Protein AF-A0A9W8H9Q7-F1 (afdb_monomer)

Nearest PDB structures (foldseek):
  2ld7-assembly1_A  TM=7.047E-01  e=1.306E-03  Mus musculus

Secondary structure (DSSP, 8-state):
------GGGS-HHHHHHHHHHTT-S--TT--HHHHHHHHHHHHHH----HHHHHHHHHHHHHHHTTTS--SS------TT----

Structure (mmCIF, N/CA/C/O backbone):
data_AF-A0A9W8H9Q7-F1
#
_entry.id   AF-A0A9W8H9Q7-F1
#
loop_
_atom_site.group_PDB
_atom_site.id
_atom_site.type_symbol
_atom_site.label_atom_id
_atom_site.label_alt_id
_atom_site.label_comp_id
_atom_site.label_asym_id
_atom_site.label_entity_id
_atom_site.label_seq_id
_atom_site.pdbx_PDB_ins_code
_atom_site.Cartn_x
_atom_site.Cartn_y
_atom_site.Cartn_z
_atom_site.occupancy
_atom_site.B_iso_or_equiv
_atom_site.auth_seq_id
_atom_site.auth_comp_id
_atom_site.auth_asym_id
_atom_site.auth_atom_id
_atom_site.pdbx_PDB_model_num
ATOM 1 N N . MET A 1 1 ? -4.494 -21.853 7.957 1.00 48.31 1 MET A N 1
ATOM 2 C CA . MET A 1 1 ? -4.220 -21.215 6.653 1.00 48.31 1 MET A CA 1
ATOM 3 C C . MET A 1 1 ? -3.864 -19.764 6.920 1.00 48.31 1 MET A C 1
ATOM 5 O O . MET A 1 1 ? -4.749 -19.049 7.378 1.00 48.31 1 MET A O 1
ATOM 9 N N . PRO A 1 2 ? -2.608 -19.325 6.758 1.00 55.75 2 PRO A N 1
ATOM 10 C CA . PRO A 1 2 ? -2.309 -17.902 6.855 1.00 55.75 2 PRO A CA 1
ATOM 11 C C . PRO A 1 2 ? -3.017 -17.172 5.706 1.00 55.75 2 PRO A C 1
ATOM 13 O O . PRO A 1 2 ? -2.906 -17.574 4.548 1.00 55.75 2 PRO A O 1
ATOM 16 N N . LEU A 1 3 ? -3.785 -16.134 6.036 1.00 68.19 3 LEU A N 1
ATOM 17 C CA . LEU A 1 3 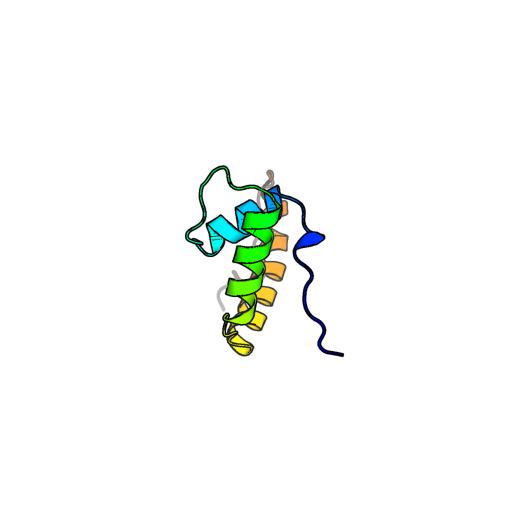? -4.429 -15.248 5.068 1.00 68.19 3 LEU A CA 1
ATOM 18 C C . LEU A 1 3 ? -3.347 -14.357 4.446 1.00 68.19 3 LEU A C 1
ATOM 20 O O . LEU A 1 3 ? -3.086 -13.260 4.930 1.00 68.19 3 LEU A O 1
ATOM 24 N N . HIS A 1 4 ? -2.658 -14.862 3.424 1.00 75.81 4 HIS A N 1
ATOM 25 C CA . HIS A 1 4 ? -1.666 -14.088 2.684 1.00 75.81 4 HIS A CA 1
ATOM 26 C C . HIS A 1 4 ? -2.357 -13.283 1.578 1.00 75.81 4 HIS A C 1
ATOM 28 O O . HIS A 1 4 ? -3.182 -13.818 0.836 1.00 75.81 4 HIS A O 1
ATOM 34 N N . LEU A 1 5 ? -2.036 -11.994 1.478 1.00 88.44 5 LEU A N 1
ATOM 35 C CA . LEU A 1 5 ? -2.583 -11.117 0.449 1.00 88.44 5 LEU A CA 1
ATOM 36 C C . LEU A 1 5 ? -1.958 -11.452 -0.912 1.00 88.44 5 LEU A C 1
ATOM 38 O O . LEU A 1 5 ? -0.745 -11.353 -1.078 1.00 88.44 5 LEU A O 1
ATOM 42 N N . ASP A 1 6 ? -2.783 -11.797 -1.899 1.00 92.81 6 ASP A N 1
ATOM 43 C CA . ASP A 1 6 ? -2.318 -12.042 -3.265 1.00 92.81 6 ASP A CA 1
ATOM 44 C C . ASP A 1 6 ? -2.299 -10.744 -4.091 1.00 92.81 6 ASP A C 1
ATOM 46 O O . ASP A 1 6 ? -3.321 -10.284 -4.616 1.00 92.81 6 ASP A O 1
ATOM 50 N N . PHE A 1 7 ? -1.106 -10.163 -4.243 1.00 95.31 7 PHE A N 1
ATOM 51 C CA . PHE A 1 7 ? -0.871 -8.949 -5.030 1.00 95.31 7 PHE A CA 1
ATOM 52 C C . PHE A 1 7 ? -1.101 -9.132 -6.538 1.00 95.31 7 PHE A C 1
ATOM 54 O O . PHE A 1 7 ? -1.297 -8.135 -7.239 1.00 95.31 7 PHE A O 1
ATOM 61 N N . SER A 1 8 ? -1.120 -10.365 -7.059 1.00 95.75 8 SER A N 1
ATOM 62 C CA . SER A 1 8 ? -1.369 -10.624 -8.483 1.00 95.75 8 SER A CA 1
ATOM 63 C C . SER A 1 8 ? -2.792 -10.231 -8.906 1.00 95.75 8 SER A C 1
ATOM 65 O O . SER A 1 8 ? -3.020 -9.825 -10.055 1.00 95.75 8 SER A O 1
ATOM 67 N N . THR A 1 9 ? -3.731 -10.248 -7.955 1.00 95.81 9 THR A N 1
ATOM 68 C CA . THR A 1 9 ? -5.125 -9.830 -8.150 1.00 95.81 9 THR A CA 1
ATOM 69 C C . THR A 1 9 ? -5.287 -8.314 -8.310 1.00 95.81 9 THR A C 1
ATOM 71 O O . THR A 1 9 ? -6.291 -7.849 -8.852 1.00 95.81 9 THR A O 1
ATOM 74 N N . LEU A 1 10 ? -4.292 -7.518 -7.899 1.00 96.12 10 LEU A N 1
ATOM 75 C CA . LEU A 1 10 ? -4.354 -6.061 -7.971 1.00 96.12 10 LEU A CA 1
ATOM 76 C C . LEU A 1 10 ? 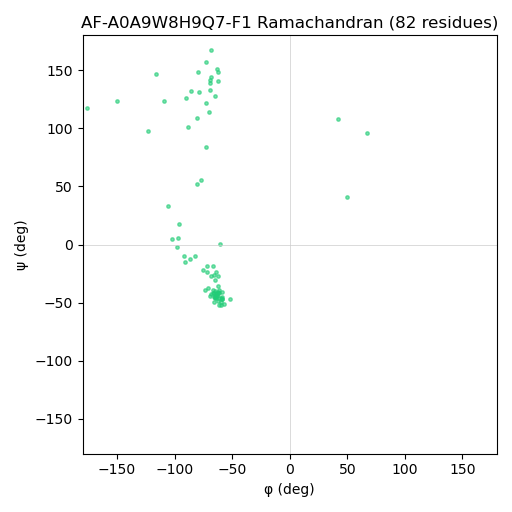-4.050 -5.552 -9.384 1.00 96.12 10 LEU A C 1
ATOM 78 O O . LEU A 1 10 ? -3.250 -6.111 -10.142 1.00 96.12 10 LEU A O 1
ATOM 82 N N . ASN A 1 11 ? -4.674 -4.431 -9.751 1.00 96.25 11 ASN A N 1
ATOM 83 C CA . ASN A 1 11 ? -4.380 -3.778 -11.021 1.00 96.25 11 ASN A CA 1
ATOM 84 C C . ASN A 1 11 ? -3.004 -3.078 -10.987 1.00 96.25 11 ASN A C 1
ATOM 86 O O . ASN A 1 11 ? -2.493 -2.686 -9.935 1.00 96.25 11 ASN A O 1
ATOM 90 N N . ILE A 1 12 ? -2.414 -2.864 -12.167 1.00 95.69 12 ILE A N 1
ATOM 91 C CA . ILE A 1 12 ? -1.069 -2.281 -12.284 1.00 95.69 12 ILE A CA 1
ATOM 92 C C . ILE A 1 12 ? -0.971 -0.852 -11.720 1.00 95.69 12 ILE A C 1
ATOM 94 O O . ILE A 1 12 ? 0.095 -0.439 -11.270 1.00 95.69 12 ILE A O 1
ATOM 98 N N . GLN A 1 13 ? -2.068 -0.088 -11.702 1.00 95.81 13 GLN A N 1
ATOM 99 C CA . GLN A 1 13 ? -2.071 1.278 -11.166 1.00 95.81 13 GLN A CA 1
ATOM 100 C C . GLN A 1 13 ? -1.998 1.284 -9.636 1.00 95.81 13 GLN A C 1
ATOM 102 O O . GLN A 1 13 ? -1.280 2.099 -9.061 1.00 95.81 13 GLN A O 1
ATOM 107 N N . VAL A 1 14 ? -2.688 0.354 -8.974 1.00 96.62 14 VAL A N 1
ATOM 108 C CA . VAL A 1 14 ? -2.606 0.144 -7.523 1.00 96.62 14 VAL A CA 1
ATOM 109 C C . VAL A 1 14 ? -1.196 -0.291 -7.143 1.00 96.62 14 VAL A C 1
ATOM 111 O O . VAL A 1 14 ? -0.612 0.290 -6.233 1.00 96.62 14 VAL A O 1
ATOM 114 N N . LEU A 1 15 ? -0.601 -1.221 -7.892 1.00 96.56 15 LEU A N 1
ATOM 115 C CA . LEU A 1 15 ? 0.780 -1.655 -7.669 1.00 96.56 15 LEU A CA 1
ATOM 116 C C . LEU A 1 15 ? 1.793 -0.507 -7.848 1.00 96.56 15 LEU A C 1
ATOM 118 O O . LEU A 1 15 ? 2.722 -0.360 -7.055 1.00 96.56 15 LEU A O 1
ATOM 122 N N . ARG A 1 16 ? 1.591 0.377 -8.835 1.00 95.88 16 ARG A N 1
ATOM 123 C CA . ARG A 1 16 ? 2.410 1.593 -9.000 1.00 95.88 16 ARG A CA 1
ATOM 124 C C . ARG A 1 16 ? 2.243 2.577 -7.842 1.00 95.88 16 ARG A C 1
ATOM 126 O O . ARG A 1 16 ? 3.237 3.152 -7.402 1.00 95.88 16 ARG A O 1
ATOM 133 N N . LYS A 1 17 ? 1.019 2.755 -7.335 1.00 96.06 17 LYS A N 1
ATOM 134 C CA . LYS A 1 17 ? 0.760 3.572 -6.139 1.00 96.06 17 LYS A CA 1
ATOM 135 C C . LYS A 1 17 ? 1.435 2.979 -4.907 1.00 96.06 17 LYS A C 1
ATOM 137 O O . LYS A 1 17 ? 2.071 3.724 -4.173 1.00 96.06 17 LYS A O 1
ATOM 142 N N . TYR A 1 18 ? 1.355 1.661 -4.721 1.00 96.00 18 TYR A N 1
ATOM 143 C CA . TYR A 1 18 ? 2.049 0.953 -3.645 1.00 96.00 18 TYR A CA 1
ATOM 144 C C . TYR A 1 18 ? 3.559 1.207 -3.719 1.00 96.00 18 TYR A C 1
ATOM 146 O O . TYR A 1 18 ? 4.149 1.698 -2.760 1.00 96.00 18 TYR A O 1
ATOM 154 N N . ARG A 1 19 ? 4.166 1.003 -4.900 1.00 95.81 19 ARG A N 1
ATOM 155 C CA . ARG A 1 19 ? 5.580 1.325 -5.153 1.00 95.81 19 ARG A CA 1
ATOM 156 C C . ARG A 1 19 ? 5.923 2.760 -4.752 1.00 95.81 19 ARG A C 1
ATOM 158 O O . ARG A 1 19 ? 6.957 2.977 -4.135 1.00 95.81 19 ARG A O 1
ATOM 165 N N . GLN A 1 20 ? 5.102 3.736 -5.139 1.00 95.56 20 GLN A N 1
ATOM 166 C CA . GLN A 1 20 ? 5.364 5.147 -4.851 1.00 95.56 20 GLN A CA 1
ATOM 167 C C . GLN A 1 20 ? 5.234 5.467 -3.357 1.00 95.56 20 GLN A C 1
ATOM 169 O O . GLN A 1 20 ? 6.092 6.162 -2.816 1.00 95.56 20 GLN A O 1
ATOM 174 N N . ALA A 1 21 ? 4.192 4.957 -2.699 1.00 94.69 21 ALA A N 1
ATOM 175 C CA . ALA A 1 21 ? 3.932 5.185 -1.280 1.00 94.69 21 ALA A CA 1
ATOM 176 C C . ALA A 1 21 ? 5.060 4.631 -0.398 1.00 94.69 21 ALA A C 1
ATOM 178 O O . ALA A 1 21 ? 5.509 5.312 0.520 1.00 94.69 21 ALA A O 1
ATOM 179 N N . PHE A 1 22 ? 5.563 3.441 -0.736 1.00 94.00 22 PHE A N 1
ATOM 180 C CA . PHE A 1 22 ? 6.638 2.765 -0.005 1.00 94.00 22 PHE A CA 1
ATOM 181 C C . PHE A 1 22 ? 8.031 2.972 -0.610 1.00 94.00 22 PHE A C 1
ATOM 1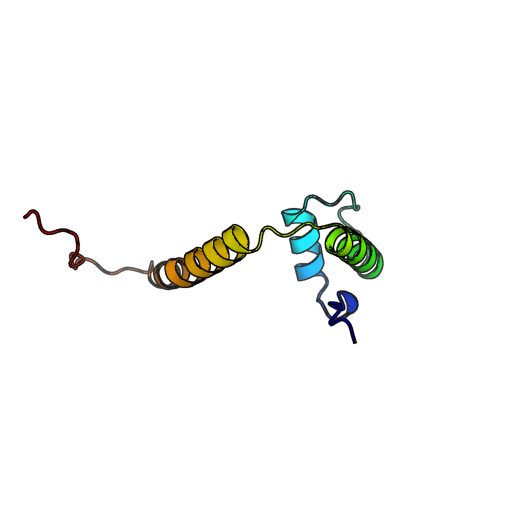83 O O . PHE A 1 22 ? 9.003 2.395 -0.139 1.00 94.00 22 PHE A O 1
ATOM 190 N N . LYS A 1 23 ? 8.149 3.817 -1.644 1.00 94.44 23 LYS A N 1
ATOM 191 C CA . LYS A 1 23 ? 9.414 4.159 -2.319 1.00 94.44 23 LYS A CA 1
ATOM 192 C C . LYS A 1 23 ? 10.247 2.930 -2.722 1.00 94.44 23 LYS A C 1
ATOM 194 O O . LYS A 1 23 ? 11.471 2.948 -2.607 1.00 94.44 23 LYS A O 1
ATOM 199 N N . LEU A 1 24 ? 9.595 1.878 -3.225 1.00 94.56 24 LEU A N 1
ATOM 200 C CA . LEU A 1 24 ? 10.292 0.645 -3.606 1.00 94.56 24 LEU A CA 1
ATOM 201 C C . LEU A 1 24 ? 11.298 0.906 -4.737 1.00 94.56 24 LEU A C 1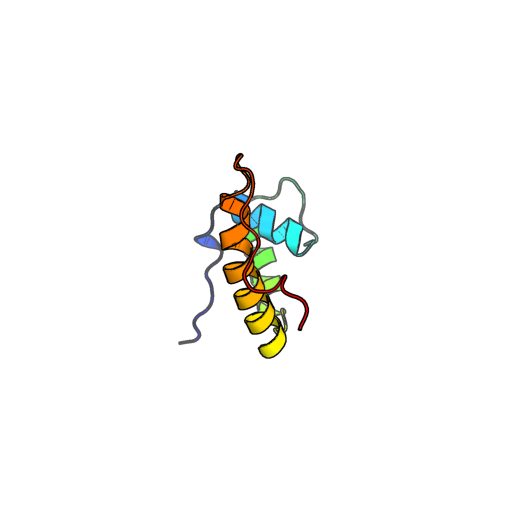
ATOM 203 O O . LEU A 1 24 ? 11.001 1.617 -5.707 1.00 94.56 24 LEU A O 1
ATOM 207 N N . THR A 1 25 ? 12.460 0.260 -4.651 1.00 91.12 25 THR A N 1
ATOM 208 C CA . THR A 1 25 ? 13.584 0.345 -5.598 1.00 91.12 25 THR A CA 1
ATOM 209 C C . THR A 1 25 ? 13.337 -0.475 -6.870 1.00 91.12 25 THR A C 1
ATOM 211 O O . THR A 1 25 ? 14.120 -1.325 -7.276 1.00 91.12 25 THR A O 1
ATOM 214 N N . VAL A 1 26 ? 12.218 -0.193 -7.536 1.00 90.69 26 VAL A N 1
ATOM 215 C CA . VAL A 1 26 ? 11.782 -0.840 -8.782 1.00 90.69 26 VAL A CA 1
ATOM 216 C C . VAL A 1 26 ? 11.734 0.199 -9.906 1.00 90.69 26 VAL A C 1
ATOM 218 O O . VAL A 1 26 ? 11.434 1.377 -9.661 1.00 90.69 26 VAL A O 1
ATOM 221 N N . LYS A 1 27 ? 12.030 -0.206 -11.149 1.00 88.00 27 LYS A N 1
ATOM 222 C CA . LYS A 1 27 ? 12.067 0.703 -12.309 1.00 88.00 27 LYS A CA 1
ATOM 223 C C . LYS A 1 27 ? 10.690 1.333 -12.569 1.00 88.00 27 LYS A C 1
ATOM 225 O O . LYS A 1 27 ? 9.638 0.744 -12.336 1.00 88.00 27 LYS A O 1
ATOM 230 N N . ALA A 1 28 ? 10.679 2.563 -13.091 1.00 78.31 28 ALA A N 1
ATOM 231 C CA . ALA A 1 28 ? 9.436 3.320 -13.284 1.00 78.31 28 ALA A CA 1
ATOM 232 C C . ALA A 1 28 ? 8.470 2.694 -14.308 1.00 78.31 28 ALA A C 1
ATOM 234 O O . ALA A 1 28 ? 7.256 2.831 -14.170 1.00 78.31 28 ALA A O 1
ATOM 235 N N . ARG A 1 29 ? 9.002 1.996 -15.318 1.00 85.19 29 ARG A N 1
ATOM 236 C CA . ARG A 1 29 ? 8.231 1.280 -16.347 1.00 85.19 29 ARG A CA 1
ATOM 237 C C . ARG A 1 29 ? 8.257 -0.239 -16.144 1.00 85.19 29 ARG A C 1
ATOM 239 O O . ARG A 1 29 ? 8.256 -0.977 -17.121 1.00 85.19 29 ARG A O 1
ATOM 246 N N . SER A 1 30 ? 8.305 -0.683 -14.891 1.00 91.94 30 SER A N 1
ATOM 247 C CA . SER A 1 30 ? 8.290 -2.108 -14.566 1.00 91.94 30 SER A CA 1
ATOM 248 C C . SER A 1 30 ? 7.001 -2.807 -14.982 1.00 91.94 30 SER A C 1
ATOM 250 O O . SER A 1 30 ? 5.928 -2.188 -15.044 1.00 91.94 30 SER A O 1
ATOM 252 N N . SER A 1 31 ? 7.135 -4.099 -15.281 1.00 96.12 31 SER A N 1
ATOM 253 C CA . SER A 1 31 ? 6.013 -4.970 -15.624 1.00 96.12 31 SER A CA 1
ATOM 254 C C . SER A 1 31 ? 5.110 -5.206 -14.407 1.00 96.12 31 SER A C 1
ATOM 256 O O . SER A 1 31 ? 5.459 -4.875 -13.270 1.00 96.12 31 SER A O 1
ATOM 258 N N . LYS A 1 32 ? 3.917 -5.770 -14.635 1.00 96.12 32 LYS A N 1
ATOM 259 C CA . LYS A 1 32 ? 3.016 -6.138 -13.535 1.00 96.12 32 LYS A CA 1
ATOM 260 C C . LYS A 1 32 ? 3.695 -7.141 -12.596 1.00 96.12 32 LYS A C 1
ATOM 262 O O . LYS A 1 32 ? 3.660 -6.931 -11.390 1.00 96.12 32 LYS A O 1
ATOM 267 N N . ASP A 1 33 ? 4.353 -8.154 -13.149 1.00 96.44 33 ASP A N 1
ATOM 268 C CA . ASP A 1 33 ? 4.975 -9.234 -12.376 1.00 96.44 33 ASP A CA 1
ATOM 269 C C . ASP A 1 33 ? 6.133 -8.726 -11.511 1.00 96.44 33 ASP A C 1
ATOM 271 O O . ASP A 1 33 ? 6.209 -9.055 -10.329 1.00 96.44 33 ASP A O 1
ATOM 275 N N . GLU A 1 34 ? 6.971 -7.830 -12.048 1.00 96.19 34 GLU A N 1
ATOM 276 C CA . GLU A 1 34 ? 8.035 -7.172 -11.276 1.00 96.19 34 GLU A CA 1
ATOM 277 C C . GLU A 1 34 ? 7.471 -6.387 -10.081 1.00 96.19 34 GLU A C 1
ATOM 279 O O . GLU A 1 34 ? 8.027 -6.423 -8.982 1.00 96.19 34 GLU A O 1
ATOM 284 N N . LEU A 1 35 ? 6.349 -5.686 -10.276 1.00 96.75 35 LEU A N 1
ATOM 285 C CA . LEU A 1 35 ? 5.697 -4.938 -9.202 1.00 96.75 35 LEU A CA 1
ATOM 286 C C . LEU A 1 35 ? 5.042 -5.860 -8.166 1.00 96.75 35 LEU A C 1
ATOM 288 O O . LEU A 1 35 ? 5.088 -5.546 -6.979 1.00 96.75 35 LEU A O 1
ATOM 292 N N . VAL A 1 36 ? 4.447 -6.979 -8.593 1.00 97.06 36 VAL A N 1
ATOM 293 C CA . VAL A 1 36 ? 3.859 -7.989 -7.696 1.00 97.06 36 VAL A CA 1
ATOM 294 C C . VAL A 1 36 ? 4.937 -8.601 -6.812 1.00 97.06 36 VAL A C 1
ATOM 296 O O . VAL A 1 36 ? 4.764 -8.642 -5.595 1.00 97.06 36 VAL A O 1
ATOM 299 N N . MET A 1 37 ? 6.059 -9.023 -7.398 1.00 95.88 37 MET A N 1
ATOM 300 C CA . MET A 1 37 ? 7.173 -9.598 -6.644 1.00 95.88 37 MET A CA 1
ATOM 301 C C . MET A 1 37 ? 7.717 -8.611 -5.611 1.00 95.88 37 MET A C 1
ATOM 303 O O . MET A 1 37 ? 7.839 -8.952 -4.436 1.00 95.88 37 MET A O 1
ATOM 307 N N . ALA A 1 38 ? 7.986 -7.372 -6.028 1.00 95.94 38 ALA A N 1
ATOM 308 C CA . ALA A 1 38 ? 8.520 -6.355 -5.131 1.00 95.94 38 ALA A CA 1
ATOM 309 C C . ALA A 1 38 ? 7.545 -5.984 -4.003 1.00 95.94 38 ALA A C 1
ATOM 311 O O . ALA A 1 38 ? 7.964 -5.829 -2.859 1.00 95.94 38 ALA A O 1
ATOM 312 N N . ALA A 1 39 ? 6.250 -5.856 -4.308 1.00 95.75 39 ALA A N 1
ATOM 313 C CA . ALA A 1 39 ? 5.236 -5.554 -3.302 1.00 95.75 39 ALA A CA 1
ATOM 314 C C . ALA A 1 39 ? 5.061 -6.706 -2.304 1.00 95.75 39 ALA A C 1
ATOM 316 O O . ALA A 1 39 ? 4.981 -6.455 -1.106 1.00 95.75 39 ALA A O 1
ATOM 317 N N . SER A 1 40 ? 5.062 -7.953 -2.784 1.00 95.25 40 SER A N 1
ATOM 318 C CA . SER A 1 40 ? 4.913 -9.141 -1.932 1.00 95.25 40 SER A CA 1
ATOM 319 C C . SER A 1 40 ? 6.099 -9.300 -0.981 1.00 95.25 40 SER A C 1
ATOM 321 O O . SER A 1 40 ? 5.900 -9.516 0.211 1.00 95.25 40 SER A O 1
ATOM 323 N N . HIS A 1 41 ? 7.324 -9.124 -1.490 1.00 94.69 41 HIS A N 1
ATOM 324 C CA . HIS A 1 41 ? 8.540 -9.165 -0.676 1.00 94.69 41 HIS A CA 1
ATOM 325 C C . HIS A 1 41 ? 8.519 -8.090 0.412 1.00 94.69 41 HIS A C 1
ATOM 327 O O . HIS A 1 41 ? 8.654 -8.394 1.591 1.00 94.69 41 HIS A O 1
ATOM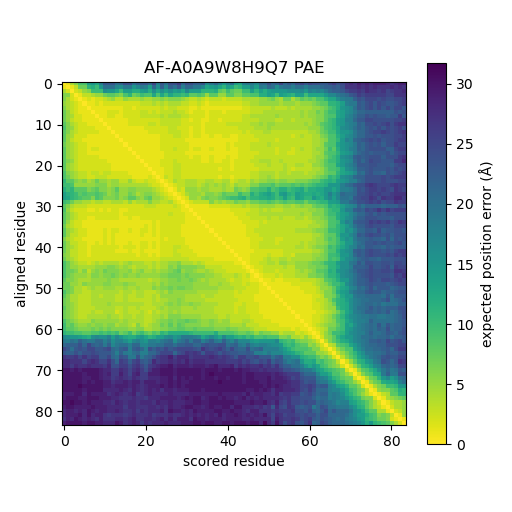 333 N N . HIS A 1 42 ? 8.274 -6.838 0.024 1.00 95.50 42 HIS A N 1
ATOM 334 C CA . HIS A 1 42 ? 8.220 -5.724 0.965 1.00 95.50 42 HIS A CA 1
ATOM 335 C C . HIS A 1 42 ? 7.111 -5.898 2.015 1.00 95.50 42 HIS A C 1
ATOM 337 O O . HIS A 1 42 ? 7.328 -5.640 3.193 1.00 95.50 42 HIS A O 1
ATOM 343 N N . TYR A 1 43 ? 5.923 -6.366 1.614 1.00 93.56 43 TYR A N 1
ATOM 344 C CA . TYR A 1 43 ? 4.816 -6.603 2.541 1.00 93.56 43 TYR A CA 1
ATOM 345 C C . TYR A 1 43 ? 5.141 -7.675 3.589 1.00 93.56 43 TYR A C 1
ATOM 347 O O . TYR A 1 43 ? 4.733 -7.532 4.737 1.00 93.56 43 TYR A O 1
ATOM 355 N N . ALA A 1 44 ? 5.891 -8.716 3.218 1.00 91.62 44 ALA A N 1
ATOM 356 C CA . ALA A 1 44 ? 6.304 -9.768 4.146 1.00 91.62 44 ALA A CA 1
ATOM 357 C C . ALA A 1 44 ? 7.312 -9.284 5.206 1.00 91.62 44 ALA A C 1
ATOM 359 O O . ALA A 1 44 ? 7.355 -9.836 6.302 1.00 91.62 44 ALA A O 1
ATOM 360 N N . GLU A 1 45 ? 8.103 -8.256 4.892 1.00 91.50 45 GLU A N 1
ATOM 361 C CA . GLU A 1 45 ? 9.100 -7.661 5.796 1.00 91.50 45 GLU A CA 1
ATOM 362 C C . GLU A 1 45 ? 8.541 -6.484 6.611 1.00 91.50 45 GLU A C 1
ATOM 364 O O . GLU A 1 45 ? 9.185 -5.991 7.540 1.00 91.50 45 GLU A O 1
ATOM 369 N N . GLN A 1 46 ? 7.338 -6.020 6.274 1.00 88.06 46 GLN A N 1
ATOM 370 C CA . GLN A 1 46 ? 6.715 -4.869 6.906 1.00 88.06 46 GLN A CA 1
ATOM 371 C C . GLN A 1 46 ? 6.305 -5.199 8.346 1.00 88.06 46 GLN A C 1
ATOM 373 O O . GLN A 1 46 ? 5.368 -5.959 8.590 1.00 88.06 46 GLN A O 1
ATOM 378 N N . MET A 1 47 ? 6.939 -4.541 9.314 1.00 89.69 47 MET A N 1
ATOM 379 C CA . MET A 1 47 ? 6.440 -4.527 10.687 1.00 89.69 47 MET A CA 1
ATOM 380 C C . MET A 1 47 ? 5.295 -3.523 10.824 1.00 89.69 47 MET A C 1
ATOM 382 O O . MET A 1 47 ? 5.401 -2.375 10.389 1.00 89.69 47 MET A O 1
ATOM 386 N N . VAL A 1 48 ? 4.194 -3.959 11.433 1.00 89.06 48 VAL A N 1
ATOM 387 C CA . VAL A 1 48 ? 3.008 -3.133 11.673 1.00 89.06 48 VAL A CA 1
ATOM 388 C C . VAL A 1 48 ? 2.909 -2.839 13.166 1.00 89.06 48 VAL A C 1
ATOM 390 O O . VAL A 1 48 ? 2.852 -3.764 13.971 1.00 89.06 48 VAL A O 1
ATOM 393 N N . ASP A 1 49 ? 2.866 -1.557 13.529 1.00 94.50 49 ASP A N 1
ATOM 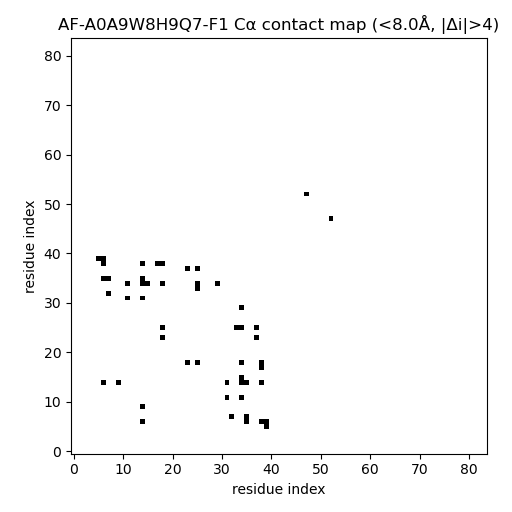394 C CA . ASP A 1 49 ? 2.411 -1.128 14.854 1.00 94.50 49 ASP A CA 1
ATOM 395 C C . ASP A 1 49 ? 0.882 -1.117 14.843 1.00 94.50 49 ASP A C 1
ATOM 397 O O . ASP A 1 49 ? 0.260 -0.306 14.152 1.00 94.50 49 ASP A O 1
ATOM 401 N N . GLU A 1 50 ? 0.275 -2.063 15.555 1.00 93.12 50 GLU A N 1
ATOM 402 C CA . GLU A 1 50 ? -1.171 -2.271 15.544 1.00 93.12 50 GLU A CA 1
ATOM 403 C C . GLU A 1 50 ? -1.938 -1.043 16.050 1.00 93.12 50 GLU A C 1
ATOM 405 O O . GLU A 1 50 ? -2.894 -0.604 15.406 1.00 93.12 50 GLU A O 1
ATOM 410 N N . VAL A 1 51 ? -1.497 -0.452 17.164 1.00 96.50 51 VAL A N 1
ATOM 411 C CA . VAL A 1 51 ? -2.212 0.650 17.822 1.00 96.50 51 VAL A CA 1
ATOM 412 C C . VAL A 1 51 ? -2.208 1.881 16.929 1.00 96.50 51 VAL A C 1
ATOM 414 O O . VAL A 1 51 ? -3.259 2.467 16.656 1.00 96.50 51 VAL A O 1
ATOM 417 N N . ASP A 1 52 ? -1.033 2.249 16.426 1.00 95.44 52 ASP A N 1
ATOM 418 C CA . ASP A 1 52 ? -0.883 3.397 15.540 1.00 95.44 52 ASP A CA 1
ATOM 419 C C . ASP A 1 52 ? -1.591 3.174 14.190 1.00 95.44 52 ASP A C 1
ATOM 421 O O . ASP A 1 52 ? -2.267 4.075 13.683 1.00 95.44 52 ASP A O 1
ATOM 425 N N . THR A 1 53 ? -1.535 1.957 13.641 1.00 94.81 53 THR A N 1
ATOM 426 C CA . THR A 1 53 ? -2.196 1.630 12.369 1.00 94.81 53 THR A CA 1
ATOM 427 C C . THR A 1 53 ? -3.716 1.735 12.481 1.00 94.81 53 THR A C 1
ATOM 429 O O . THR A 1 53 ? -4.353 2.359 11.624 1.00 94.81 53 THR A O 1
ATOM 432 N N . ILE A 1 54 ? -4.311 1.186 13.545 1.00 95.69 54 ILE A N 1
ATOM 433 C CA . ILE A 1 54 ? -5.756 1.284 13.794 1.00 95.69 54 ILE A CA 1
ATOM 434 C C . IL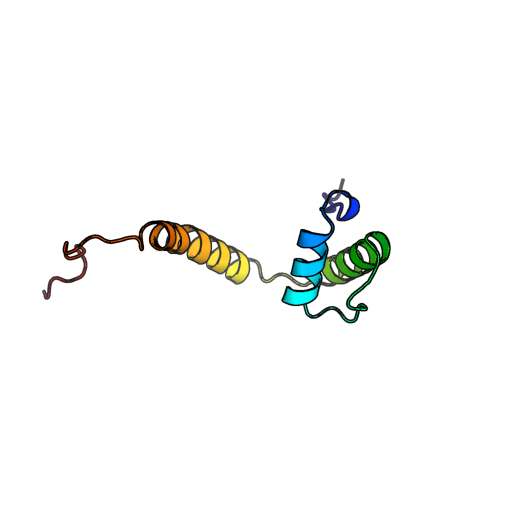E A 1 54 ? -6.153 2.744 14.032 1.00 95.69 54 ILE A C 1
ATOM 436 O O . ILE A 1 54 ? -7.115 3.223 13.424 1.00 95.69 54 ILE A O 1
ATOM 440 N N . ALA A 1 55 ? -5.398 3.482 14.854 1.00 95.62 55 ALA A N 1
ATOM 441 C CA . ALA A 1 55 ? -5.671 4.890 15.130 1.00 95.62 55 ALA A CA 1
ATOM 442 C C . ALA A 1 55 ? -5.649 5.737 13.846 1.00 95.62 55 ALA A C 1
ATOM 444 O O . ALA A 1 55 ? -6.594 6.488 13.581 1.00 95.62 55 ALA A O 1
ATOM 445 N N . ARG A 1 56 ? -4.628 5.568 12.993 1.00 93.00 56 ARG A N 1
ATOM 446 C CA . ARG A 1 56 ? -4.543 6.252 11.691 1.00 93.00 56 ARG A CA 1
ATOM 447 C C . ARG A 1 56 ? -5.680 5.873 10.762 1.00 93.00 56 ARG A C 1
ATOM 449 O O . A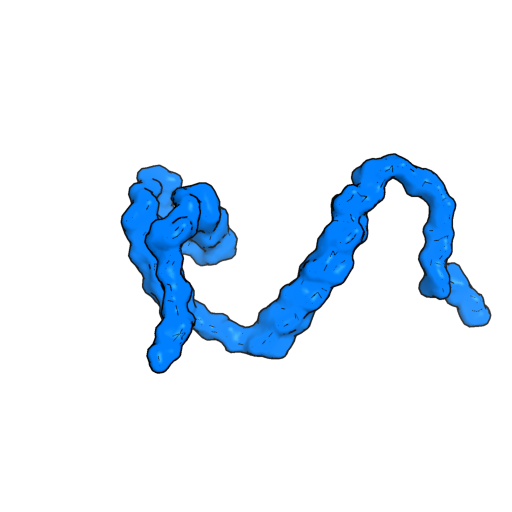RG A 1 56 ? -6.205 6.753 10.075 1.00 93.00 56 ARG A O 1
ATOM 456 N N . PHE A 1 57 ? -6.066 4.601 10.714 1.00 94.06 57 PHE A N 1
ATOM 457 C CA . PHE A 1 57 ? -7.185 4.160 9.888 1.00 94.06 57 PHE A CA 1
ATOM 458 C C . PHE A 1 57 ? -8.486 4.845 10.320 1.00 94.06 57 PHE A C 1
ATOM 460 O O . PHE A 1 57 ? -9.134 5.493 9.496 1.00 94.06 57 PHE A O 1
ATOM 467 N N . LEU A 1 58 ? -8.825 4.782 11.612 1.00 95.31 58 LEU A N 1
ATOM 468 C CA . LEU A 1 58 ? -10.027 5.416 12.157 1.00 95.31 58 LEU A CA 1
ATOM 469 C C . LEU A 1 58 ? -10.008 6.929 11.927 1.00 95.31 58 LEU A C 1
ATOM 471 O O . LEU A 1 58 ? -10.996 7.485 11.447 1.00 95.31 58 LEU A O 1
ATOM 475 N N . TYR A 1 59 ? -8.885 7.592 12.202 1.00 94.31 59 TYR A N 1
ATOM 476 C CA . TYR A 1 59 ? -8.735 9.023 11.948 1.00 94.31 59 TYR A CA 1
ATOM 477 C C . TYR A 1 59 ? -8.953 9.361 10.470 1.00 94.31 59 TYR A C 1
ATOM 479 O O . TYR A 1 59 ? -9.709 10.278 10.140 1.00 94.31 59 TYR A O 1
ATOM 487 N N . THR A 1 60 ? -8.338 8.597 9.565 1.00 92.31 60 THR A N 1
ATOM 488 C CA . THR A 1 60 ? -8.431 8.835 8.122 1.00 92.31 60 THR A CA 1
ATOM 489 C C . THR A 1 60 ? -9.853 8.618 7.624 1.00 92.31 60 THR A C 1
ATOM 491 O O . THR A 1 60 ? -10.364 9.460 6.890 1.00 92.31 60 THR A O 1
ATOM 494 N N . VAL A 1 61 ? -10.530 7.544 8.029 1.00 92.38 61 VAL A N 1
ATOM 495 C CA . VAL A 1 61 ? -11.902 7.247 7.586 1.00 92.38 61 VAL A CA 1
ATOM 496 C C . VAL A 1 61 ? -12.890 8.303 8.086 1.00 92.38 61 VAL A C 1
ATOM 498 O O . VAL A 1 61 ? -13.696 8.801 7.296 1.00 92.38 61 VAL A O 1
ATOM 501 N N . HIS A 1 62 ? -12.806 8.702 9.358 1.00 87.56 62 HIS A N 1
ATOM 502 C CA . HIS A 1 62 ? -13.696 9.719 9.923 1.00 87.56 62 HIS A CA 1
ATOM 503 C C . HIS A 1 62 ? -13.433 11.112 9.336 1.00 87.56 62 HIS A C 1
ATOM 505 O O . HIS A 1 62 ? -14.375 11.790 8.934 1.00 87.56 62 HIS A O 1
ATOM 511 N N . SER A 1 63 ? -12.168 11.504 9.170 1.00 79.69 63 SER A N 1
ATOM 512 C CA . SER A 1 63 ? -11.803 12.814 8.603 1.00 79.69 63 SER A CA 1
ATOM 513 C C . SER A 1 63 ? -12.076 12.916 7.096 1.00 79.69 63 SER A C 1
ATOM 515 O O . SER A 1 63 ? -12.249 14.003 6.549 1.00 79.69 63 SER A O 1
ATOM 517 N N . SER A 1 64 ? -12.135 11.787 6.384 1.00 60.03 64 SER A N 1
ATOM 518 C CA . SER A 1 64 ? -12.441 11.763 4.946 1.00 60.03 64 SER A CA 1
ATOM 519 C C . SER A 1 64 ? -13.918 11.999 4.640 1.00 60.03 64 SER A C 1
ATOM 521 O O . SER A 1 64 ? -14.225 12.477 3.548 1.00 60.03 64 SER A O 1
ATOM 523 N N . LYS A 1 65 ? -14.822 11.753 5.601 1.00 57.53 65 LYS A N 1
ATOM 524 C CA . LYS A 1 65 ? -16.242 12.116 5.469 1.00 57.53 65 LYS A CA 1
ATOM 525 C C . LYS A 1 65 ? -16.453 13.635 5.363 1.00 57.53 65 LYS A C 1
ATOM 527 O O . LYS A 1 65 ? -17.430 14.049 4.757 1.00 57.53 65 LYS A O 1
ATOM 532 N N . GLY A 1 66 ? -15.516 14.456 5.854 1.00 52.12 66 GLY A N 1
ATOM 533 C CA . GLY A 1 66 ? -15.559 15.921 5.724 1.00 52.12 66 GLY A CA 1
ATOM 534 C C . GLY A 1 66 ? -14.940 16.490 4.437 1.00 52.12 66 GLY A C 1
ATOM 535 O O . GLY A 1 66 ? -15.137 17.661 4.135 1.00 52.12 66 GLY A O 1
ATOM 536 N N . ARG A 1 67 ? -14.191 15.695 3.653 1.00 53.94 67 ARG A N 1
ATOM 537 C CA . ARG A 1 67 ? -13.526 16.174 2.418 1.00 53.94 67 ARG A CA 1
ATOM 538 C C . ARG A 1 67 ? -14.361 16.020 1.144 1.00 53.94 67 ARG A C 1
ATOM 540 O O . ARG A 1 67 ? -14.027 16.645 0.144 1.00 53.94 67 ARG A O 1
ATOM 547 N N . GLN A 1 68 ? -15.436 15.229 1.164 1.00 50.09 68 GLN A N 1
ATOM 548 C CA . GLN A 1 68 ? -16.367 15.125 0.028 1.00 50.09 68 GLN A CA 1
ATOM 549 C C . GLN A 1 68 ? -17.409 16.258 -0.008 1.00 50.09 68 GLN A C 1
ATOM 551 O O . GLN A 1 68 ? -18.079 16.431 -1.019 1.00 50.09 68 GLN A O 1
ATOM 556 N N . SER A 1 69 ? -17.508 17.066 1.051 1.00 46.53 69 SER A N 1
ATOM 557 C CA . SER A 1 69 ? -18.460 18.179 1.184 1.00 46.53 69 SER A CA 1
ATOM 558 C C . SER A 1 69 ? -17.851 19.567 0.940 1.00 46.53 69 SER A C 1
ATOM 560 O O . SER A 1 69 ? -18.556 20.567 1.039 1.00 46.53 69 SER A O 1
ATOM 562 N N . ALA A 1 70 ? -16.579 19.673 0.537 1.00 47.19 70 ALA A N 1
ATOM 563 C CA . ALA A 1 70 ? -15.966 20.954 0.166 1.00 47.19 70 ALA A CA 1
ATOM 564 C C . ALA A 1 70 ? -16.336 21.380 -1.272 1.00 47.19 70 ALA A C 1
ATOM 566 O O . ALA A 1 70 ? -15.485 21.690 -2.103 1.00 47.19 70 ALA A O 1
ATOM 567 N N . GLY A 1 71 ? -17.635 21.382 -1.562 1.00 46.38 71 GLY A N 1
ATOM 568 C CA . GLY A 1 71 ? -18.248 22.054 -2.695 1.00 46.38 71 GLY A CA 1
ATOM 569 C C . GLY A 1 71 ? -19.307 23.014 -2.164 1.00 46.38 71 GLY A C 1
ATOM 570 O O . GLY A 1 71 ? -20.411 22.580 -1.884 1.00 46.38 71 GLY A O 1
ATOM 571 N N . ARG A 1 72 ? -18.939 24.298 -2.030 1.00 48.72 72 ARG A N 1
ATOM 572 C CA . ARG A 1 72 ? -19.805 25.481 -1.823 1.00 48.72 72 ARG A CA 1
ATOM 573 C C . ARG A 1 72 ? -20.974 25.328 -0.834 1.00 48.72 72 ARG A C 1
ATOM 575 O O . ARG A 1 72 ? -22.038 24.844 -1.192 1.00 48.72 72 ARG A O 1
ATOM 582 N N . GLY A 1 73 ? -20.852 25.954 0.331 1.00 42.50 73 GLY A N 1
ATOM 583 C CA . GLY A 1 73 ? -22.014 26.280 1.155 1.00 42.50 73 GLY A CA 1
ATOM 584 C C . GLY A 1 73 ? -21.606 27.068 2.386 1.00 42.50 73 GLY A C 1
ATOM 585 O O . GLY A 1 73 ? -20.806 26.592 3.179 1.00 42.50 73 GLY A O 1
ATOM 586 N N . ALA A 1 74 ? -22.093 28.298 2.493 1.00 52.91 74 ALA A N 1
ATOM 587 C CA . ALA A 1 74 ? -21.839 29.193 3.606 1.00 52.91 74 ALA A CA 1
ATOM 588 C C . ALA A 1 74 ? -22.523 28.706 4.897 1.00 52.91 74 ALA A C 1
ATOM 590 O O . ALA A 1 74 ? -23.681 28.312 4.853 1.00 52.91 74 ALA A O 1
ATOM 591 N N . GLY A 1 75 ? -21.802 28.832 6.017 1.00 57.84 75 GLY A N 1
ATOM 592 C CA . GLY A 1 75 ? -22.328 29.140 7.351 1.00 57.84 75 GLY A CA 1
ATOM 593 C C . GLY A 1 75 ? -23.214 28.109 8.05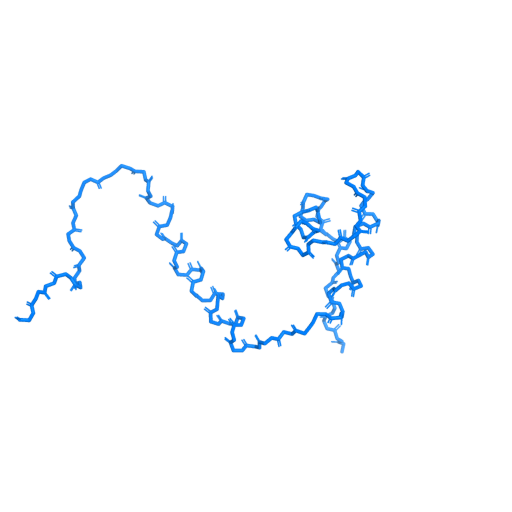2 1.00 57.84 75 GLY A C 1
ATOM 594 O O . GLY A 1 75 ? -24.430 28.190 7.955 1.00 57.84 75 GLY A O 1
ATOM 595 N N . GLU A 1 76 ? -22.613 27.290 8.917 1.00 53.09 76 GLU A N 1
ATOM 596 C CA . GLU A 1 76 ? -23.247 26.883 10.180 1.00 53.09 76 GLU A CA 1
ATOM 597 C C . GLU A 1 76 ? -22.138 26.617 11.220 1.00 53.09 76 GLU A C 1
ATOM 599 O O . GLU A 1 76 ? -21.212 25.857 10.920 1.00 53.09 76 GLU A O 1
ATOM 604 N N . PRO A 1 77 ? -22.132 27.282 12.392 1.00 55.59 77 PRO A N 1
ATOM 605 C CA . PRO A 1 77 ? -21.111 27.040 13.405 1.00 55.59 77 PRO A CA 1
ATOM 606 C C . PRO A 1 77 ? -21.288 25.645 14.012 1.00 55.59 77 PRO A C 1
ATOM 608 O O . PRO A 1 77 ? -22.389 25.241 14.388 1.00 55.59 77 PRO A O 1
ATOM 611 N N . HIS A 1 78 ? -20.184 24.905 14.107 1.00 58.31 78 HIS A N 1
ATOM 612 C CA . HIS A 1 78 ? -20.162 23.591 14.733 1.00 58.31 78 HIS A CA 1
ATOM 613 C C . HIS A 1 78 ? -20.387 23.743 16.244 1.00 58.31 78 HIS A C 1
ATOM 615 O O . HIS A 1 78 ? -19.882 24.669 16.873 1.00 58.31 78 HIS A O 1
ATOM 621 N N . CYS A 1 79 ? -21.090 22.790 16.861 1.00 58.19 79 CYS A N 1
ATOM 622 C CA . CYS A 1 79 ? -21.446 22.812 18.289 1.00 58.19 79 CYS A CA 1
ATOM 623 C C . CYS A 1 79 ? -20.256 22.841 19.278 1.00 58.19 79 CYS A C 1
ATOM 625 O O . CYS A 1 79 ? -20.479 22.846 20.484 1.00 58.19 79 CYS A O 1
ATOM 627 N N . TRP A 1 80 ? -19.012 22.849 18.792 1.00 54.78 80 TRP A N 1
ATOM 628 C CA . TRP A 1 80 ? -17.789 22.930 19.595 1.00 54.78 80 TRP A CA 1
ATOM 629 C C . TRP A 1 80 ? -17.208 24.352 19.683 1.00 54.78 80 TRP A C 1
ATOM 631 O O . TRP A 1 80 ? -16.221 24.545 20.384 1.00 54.78 80 TRP A O 1
ATOM 641 N N . ASP A 1 81 ? -17.817 25.338 19.011 1.00 60.41 81 ASP A N 1
ATOM 642 C CA . ASP A 1 81 ? -17.338 26.730 18.953 1.00 60.41 81 ASP A CA 1
ATOM 643 C C . ASP A 1 81 ? -18.012 27.677 19.975 1.00 60.41 81 ASP A C 1
ATOM 645 O O . ASP A 1 81 ? -17.950 28.898 19.829 1.00 60.41 81 ASP A O 1
ATOM 649 N N . LEU A 1 82 ? -18.662 27.159 21.025 1.00 59.62 82 LEU A N 1
ATOM 650 C CA . LEU A 1 82 ? -19.191 28.004 22.105 1.00 59.62 82 LEU A CA 1
ATOM 651 C C . LEU A 1 82 ? -18.138 28.183 23.213 1.00 59.62 82 LEU A C 1
ATOM 653 O O . LEU A 1 82 ? -17.654 27.179 23.742 1.00 59.62 82 LEU A O 1
ATOM 657 N N . PRO A 1 83 ? -17.784 29.424 23.605 1.00 55.38 83 PRO A N 1
ATOM 658 C CA . PRO A 1 83 ? -17.045 29.634 24.840 1.00 55.38 83 PRO A CA 1
ATOM 659 C C . PRO A 1 83 ? -17.960 29.309 26.030 1.00 55.38 83 PRO A C 1
ATOM 661 O O . PRO A 1 83 ? -19.159 29.593 25.979 1.00 55.38 83 PRO A O 1
ATOM 664 N N . TYR A 1 84 ? -17.379 28.685 27.060 1.00 54.66 84 TYR A N 1
ATOM 665 C CA . TYR A 1 84 ? -18.038 28.408 28.342 1.00 54.66 84 TYR A CA 1
ATOM 666 C C . TYR A 1 84 ? -18.660 29.663 28.960 1.00 54.66 84 TYR A C 1
ATOM 668 O O . TYR A 1 84 ? -17.996 30.726 28.916 1.00 54.66 84 TYR A O 1
#

Solvent-accessible surface area (backbone atoms only — not comparable to full-atom values): 5585 Å² total; per-residue (Å²): 130,85,90,72,84,68,54,79,80,53,54,63,67,58,45,50,49,51,36,60,76,69,63,51,100,63,67,94,85,57,53,64,65,61,43,31,53,53,50,55,55,51,58,75,71,56,83,76,60,64,68,62,50,51,50,51,48,54,52,50,58,61,58,49,66,64,65,79,64,82,66,88,80,86,85,80,87,60,94,82,76,68,82,132

Foldseek 3Di:
DPPQDQQLPDDPVVLLVLCVVVVFPDDNPDDSVSSRVRSSVVVVVDDDDPVVVVVVVVCCVVVVVVVVPPDDDDDDDDPVPDDD

Radius of gyration: 19.47 Å; Cα contacts (8 Å, |Δi|>4): 26; chains: 1; bounding box: 37×51×45 Å

Organism: NCBI:txid2761396

InterPro domains:
  IPR024145 Histone deacetylase complex subunit SAP30/SAP30-like [PTHR13286] (5-66)
  IPR025718 Histone deacetylase complex subunit SAP30, Sin3 binding domain [PF13867] (10-61)
  IPR038291 SAP30, C-terminal domain superfamily [G3DSA:6.10.160.20] (2-72)

Mean predicted aligned error: 11.51 Å

pLDDT: mean 82.03, std 18.31, range [42.5, 97.06]

Sequence (84 aa):
MPLHLDFSTLNIQVLRKYRQAFKLTVKARSSKDELVMAASHHYAEQMVDEVDTIARFLYTVHSSKGRQSAGRGAGEPHCWDLPY